Protein AF-B9WD78-F1 (afdb_monomer_lite)

pLDDT: mean 74.12, std 22.11, range [37.41, 98.0]

Structure (mmCIF, N/CA/C/O backbone):
data_AF-B9WD78-F1
#
_entry.id   AF-B9WD78-F1
#
loop_
_atom_site.group_PDB
_atom_site.id
_atom_site.type_symbol
_atom_site.label_atom_id
_atom_site.label_alt_id
_atom_site.label_comp_id
_atom_site.label_asym_id
_atom_site.label_entity_id
_atom_site.label_seq_id
_atom_site.pdbx_PDB_ins_code
_atom_site.Cartn_x
_atom_site.Cartn_y
_atom_site.Cartn_z
_atom_site.occupancy
_atom_site.B_iso_or_equiv
_atom_site.auth_seq_id
_atom_site.auth_comp_id
_atom_site.auth_asym_id
_atom_site.auth_atom_id
_atom_site.pdbx_PDB_model_num
ATOM 1 N N . MET A 1 1 ? -38.418 14.490 -48.359 1.00 50.50 1 MET A N 1
ATOM 2 C CA . MET A 1 1 ? -38.581 13.293 -47.499 1.00 50.50 1 MET A CA 1
ATOM 3 C C . MET A 1 1 ? -37.498 12.226 -47.755 1.00 50.50 1 MET A C 1
ATOM 5 O O . MET A 1 1 ? -37.775 11.047 -47.629 1.00 50.50 1 MET A O 1
ATOM 9 N N . PHE A 1 2 ? -36.258 12.625 -48.090 1.00 42.41 2 PHE A N 1
ATOM 10 C CA . PHE A 1 2 ? -35.155 11.697 -48.423 1.00 42.41 2 PHE A CA 1
ATOM 11 C C . PHE A 1 2 ? -33.876 11.917 -47.587 1.00 42.41 2 PHE A C 1
ATOM 13 O O . PHE A 1 2 ? -32.907 11.189 -47.751 1.00 42.41 2 PHE A O 1
ATOM 20 N N . CYS A 1 3 ? -33.865 12.885 -46.660 1.00 37.41 3 CYS A N 1
ATOM 21 C CA . CYS A 1 3 ? -32.658 13.241 -45.898 1.00 37.41 3 CYS A CA 1
ATOM 22 C C . CYS A 1 3 ? -32.542 12.507 -44.542 1.00 37.41 3 CYS A C 1
ATOM 24 O O . CYS A 1 3 ? -31.441 12.241 -44.072 1.00 37.41 3 CYS A O 1
ATOM 26 N N . CYS A 1 4 ? -33.660 12.105 -43.920 1.00 39.44 4 CYS A N 1
ATOM 27 C CA . CYS A 1 4 ? -33.639 11.488 -42.582 1.00 39.44 4 CYS A CA 1
ATOM 28 C C . CYS A 1 4 ? -33.168 10.022 -42.563 1.00 39.44 4 CYS A C 1
ATOM 30 O O . CYS A 1 4 ? -32.657 9.562 -41.546 1.00 39.44 4 CYS A O 1
ATOM 32 N N . LEU A 1 5 ? -33.298 9.291 -43.675 1.00 47.56 5 LEU A N 1
ATOM 33 C CA . LEU A 1 5 ? -32.926 7.870 -43.745 1.00 47.56 5 LEU A CA 1
ATOM 34 C C . LEU A 1 5 ? -31.406 7.637 -43.785 1.00 47.56 5 LEU A C 1
ATOM 36 O O . LEU A 1 5 ? -30.945 6.577 -43.370 1.00 47.56 5 LEU A O 1
ATOM 40 N N . PHE A 1 6 ? -30.616 8.630 -44.209 1.00 48.16 6 PHE A N 1
ATOM 41 C CA . PHE A 1 6 ? -29.157 8.490 -44.292 1.00 48.16 6 PHE A CA 1
ATOM 42 C C . PHE A 1 6 ? -28.470 8.604 -42.920 1.00 48.16 6 PHE A C 1
ATOM 44 O O . PHE A 1 6 ? -27.442 7.974 -42.677 1.00 48.16 6 PHE A O 1
ATOM 51 N N . PHE A 1 7 ? -29.065 9.354 -41.986 1.00 48.72 7 PHE A N 1
ATOM 52 C CA . PHE A 1 7 ? -28.496 9.571 -40.652 1.00 48.72 7 PHE A CA 1
ATOM 53 C C . PHE A 1 7 ? -28.672 8.350 -39.732 1.00 48.72 7 PHE A C 1
ATOM 55 O O . PHE A 1 7 ? -27.784 8.016 -38.949 1.00 48.72 7 PHE A O 1
ATOM 62 N N . PHE A 1 8 ? -29.790 7.631 -39.875 1.00 49.44 8 PHE A N 1
ATOM 63 C CA . PHE A 1 8 ? -30.085 6.436 -39.078 1.00 49.44 8 PHE A CA 1
ATOM 64 C C . PHE A 1 8 ? -29.178 5.248 -39.435 1.00 49.44 8 PHE A C 1
ATOM 66 O O . PHE A 1 8 ? -28.761 4.492 -38.556 1.00 49.44 8 PHE A O 1
ATOM 73 N N . PHE A 1 9 ? -28.811 5.115 -40.714 1.00 49.62 9 PHE A N 1
ATOM 74 C CA . PHE A 1 9 ? -27.937 4.035 -41.178 1.00 49.62 9 PHE A CA 1
ATOM 75 C C . PHE A 1 9 ? -26.490 4.209 -40.683 1.00 49.62 9 PHE A C 1
ATOM 77 O O . PHE A 1 9 ? -25.839 3.240 -40.294 1.00 49.62 9 PHE A O 1
ATOM 84 N N . PHE A 1 10 ? -26.009 5.454 -40.599 1.00 53.34 10 PHE A N 1
ATOM 85 C CA . PHE A 1 10 ? -24.659 5.757 -40.113 1.00 53.34 10 PHE A CA 1
ATOM 86 C C . PHE A 1 10 ? -24.506 5.533 -38.599 1.00 53.34 10 PHE A C 1
ATOM 88 O O . PHE A 1 10 ? -23.463 5.066 -38.140 1.00 53.34 10 PHE A O 1
ATOM 95 N N . LEU A 1 11 ? -25.559 5.802 -37.816 1.00 54.19 11 LEU A N 1
ATOM 96 C CA . LEU A 1 11 ? -25.551 5.583 -36.366 1.00 54.19 11 LEU A CA 1
ATOM 97 C C . LEU A 1 11 ? -25.599 4.085 -36.007 1.00 54.19 11 LEU A C 1
ATOM 99 O O . LEU A 1 11 ? -24.942 3.654 -35.060 1.00 54.19 11 LEU A O 1
ATOM 103 N N . SER A 1 12 ? -26.310 3.280 -36.805 1.00 52.94 12 SER A N 1
ATOM 104 C CA . SER A 1 12 ? -26.395 1.824 -36.627 1.00 52.94 12 SER A CA 1
ATOM 105 C C . SER A 1 12 ? -25.076 1.112 -36.965 1.00 52.94 12 SER A C 1
ATOM 107 O O . SER A 1 12 ? -24.627 0.246 -36.209 1.00 52.94 12 SER A O 1
ATOM 109 N N . LEU A 1 13 ? -24.385 1.536 -38.032 1.00 53.38 13 LEU A N 1
ATOM 110 C CA . LEU A 1 13 ? -23.095 0.953 -38.416 1.00 53.38 13 LEU A CA 1
ATOM 111 C C . LEU A 1 13 ? -22.007 1.215 -37.358 1.00 53.38 13 LEU A C 1
ATOM 113 O O . LEU A 1 13 ? -21.185 0.340 -37.078 1.00 53.38 13 LEU A O 1
ATOM 117 N N . CYS A 1 14 ? -22.054 2.388 -36.718 1.00 51.31 14 CYS A N 1
ATOM 118 C CA . CYS A 1 14 ? -21.113 2.790 -35.673 1.00 51.31 14 CYS A CA 1
ATOM 119 C C . CYS A 1 14 ? -21.272 1.962 -34.380 1.00 51.31 14 CYS A C 1
ATOM 121 O O . CYS A 1 14 ? -20.274 1.638 -33.737 1.00 51.31 14 CYS A O 1
ATOM 123 N N . LEU A 1 15 ? -22.502 1.548 -34.034 1.00 53.19 15 LEU A N 1
ATOM 124 C CA . LEU A 1 15 ? -22.743 0.630 -32.911 1.00 53.19 15 LEU A CA 1
ATOM 125 C C . LEU A 1 15 ? -22.184 -0.777 -33.180 1.00 53.19 15 LEU A C 1
ATOM 127 O O . LEU A 1 15 ? -21.639 -1.395 -32.269 1.00 53.19 15 LEU A O 1
ATOM 131 N N . SER A 1 16 ? -22.268 -1.273 -34.421 1.00 51.81 16 SER A N 1
ATOM 132 C CA . SER A 1 16 ? -21.824 -2.638 -34.757 1.00 51.81 16 SER A CA 1
ATOM 133 C C . SER A 1 16 ? -20.298 -2.817 -34.745 1.00 51.81 16 SER A C 1
ATOM 135 O O . SER A 1 16 ? -19.794 -3.881 -34.390 1.00 51.81 16 SER A O 1
ATOM 137 N N . LEU A 1 17 ? -19.542 -1.764 -35.077 1.00 52.97 17 LEU A N 1
ATOM 138 C CA . LEU A 1 17 ? -18.074 -1.783 -35.070 1.00 52.97 17 LEU A CA 1
ATOM 139 C C . LEU A 1 17 ? -17.478 -1.719 -33.655 1.00 52.97 17 LEU A C 1
ATOM 141 O O . LEU A 1 17 ? -16.304 -2.040 -33.470 1.00 52.97 17 LEU A O 1
ATOM 145 N N . PHE A 1 18 ? -18.269 -1.332 -32.651 1.00 48.03 18 PHE A N 1
ATOM 146 C CA . PHE A 1 18 ? -17.795 -1.160 -31.278 1.00 48.03 18 PHE A CA 1
ATOM 147 C C . PHE A 1 18 ? -17.790 -2.463 -30.457 1.00 48.03 18 PHE A C 1
ATOM 149 O O . PHE A 1 18 ? -17.116 -2.534 -29.431 1.00 48.03 18 PHE A O 1
ATOM 156 N N . ASP A 1 19 ? -18.477 -3.516 -30.912 1.00 47.41 19 ASP A N 1
ATOM 157 C CA . ASP A 1 19 ? -18.674 -4.748 -30.128 1.00 47.41 19 ASP A CA 1
ATOM 158 C C . ASP A 1 19 ? -17.475 -5.722 -30.171 1.00 47.41 19 ASP A C 1
ATOM 160 O O . ASP A 1 19 ? -17.445 -6.740 -29.484 1.00 47.41 19 ASP A O 1
ATOM 164 N N . LYS A 1 20 ? -16.434 -5.417 -30.961 1.00 48.22 20 LYS A N 1
ATOM 165 C CA . LYS A 1 20 ? -15.292 -6.329 -31.184 1.00 48.22 20 LYS A CA 1
ATOM 166 C C . LYS A 1 20 ? -14.003 -5.974 -30.434 1.00 48.22 20 LYS A C 1
ATOM 168 O O . LYS A 1 20 ? -12.981 -6.618 -30.653 1.00 48.22 20 LYS A O 1
ATOM 173 N N . SER A 1 21 ? -14.029 -4.987 -29.534 1.00 44.44 21 SER A N 1
ATOM 174 C CA . SER A 1 21 ? -12.866 -4.601 -28.718 1.00 44.44 21 SER A CA 1
ATOM 175 C C . SER A 1 21 ? -13.208 -4.617 -27.227 1.00 44.44 21 SER A C 1
ATOM 177 O O . SER A 1 21 ? -13.748 -3.663 -26.671 1.00 44.44 21 SER A O 1
ATOM 179 N N . SER A 1 22 ? -12.875 -5.720 -26.557 1.00 50.38 22 SER A N 1
ATOM 180 C CA . SER A 1 22 ? -13.221 -6.020 -25.159 1.00 50.38 22 SER A CA 1
ATOM 181 C C . SER A 1 22 ? -12.449 -5.222 -24.095 1.00 50.38 22 SER A C 1
ATOM 183 O O . SER A 1 22 ? -12.479 -5.579 -22.922 1.00 50.38 22 SER A O 1
ATOM 185 N N . ASN A 1 23 ? -11.766 -4.132 -24.452 1.00 52.75 23 ASN A N 1
ATOM 186 C CA . ASN A 1 23 ? -11.023 -3.309 -23.495 1.00 52.75 23 ASN A CA 1
ATOM 187 C C . ASN A 1 23 ? -11.099 -1.828 -23.871 1.00 52.75 23 ASN A C 1
ATOM 189 O O . ASN A 1 23 ? -10.132 -1.268 -24.385 1.00 52.75 23 ASN A O 1
ATOM 193 N N . PHE A 1 24 ? -12.235 -1.168 -23.622 1.00 43.25 24 PHE A N 1
ATOM 194 C CA . PHE A 1 24 ? -12.287 0.283 -23.793 1.00 43.25 24 PHE A CA 1
ATOM 195 C C . PHE A 1 24 ? -13.219 1.012 -22.809 1.00 43.25 24 PHE A C 1
ATOM 197 O O . PHE A 1 24 ? -14.441 0.969 -22.912 1.00 43.25 24 PHE A O 1
ATOM 204 N N . HIS A 1 25 ? -12.571 1.684 -21.850 1.00 50.09 25 HIS A N 1
ATOM 205 C CA . HIS A 1 25 ? -12.979 2.825 -21.019 1.00 50.09 25 HIS A CA 1
ATOM 206 C C . HIS A 1 25 ? -14.481 3.102 -20.797 1.00 50.09 25 HIS A C 1
ATOM 208 O O . HIS A 1 25 ? -15.171 3.666 -21.648 1.00 50.09 25 HIS A O 1
ATOM 214 N N . HIS A 1 26 ? -14.919 2.883 -19.550 1.00 51.06 26 HIS A N 1
ATOM 215 C CA . HIS A 1 26 ? -16.235 3.254 -19.005 1.00 51.06 26 HIS A CA 1
ATOM 216 C C . HIS A 1 26 ? -16.580 4.753 -19.175 1.00 51.06 26 HIS A C 1
ATOM 218 O O . HIS A 1 26 ? -17.746 5.119 -19.269 1.00 51.06 26 HIS A O 1
ATOM 224 N N . GLU A 1 27 ? -15.578 5.630 -19.283 1.00 50.47 27 GLU A N 1
ATOM 225 C CA . GLU A 1 27 ? -15.757 7.089 -19.343 1.00 50.47 27 GLU A CA 1
ATOM 226 C C . GLU A 1 27 ? -16.204 7.616 -20.724 1.00 50.47 27 GLU A C 1
ATOM 228 O O . GLU A 1 27 ? -16.812 8.681 -20.819 1.00 50.47 27 GLU A O 1
ATOM 233 N N . ARG A 1 28 ? -15.968 6.868 -21.818 1.00 49.84 28 ARG A N 1
ATOM 234 C CA . ARG A 1 28 ? -16.491 7.249 -23.148 1.00 49.84 28 ARG A CA 1
ATOM 235 C C . ARG A 1 28 ? -17.939 6.820 -23.367 1.00 49.84 28 ARG A C 1
ATOM 237 O O . ARG A 1 28 ? -18.617 7.467 -24.160 1.00 49.84 28 ARG A O 1
ATOM 244 N N . ARG A 1 29 ? -18.427 5.794 -22.656 1.00 51.84 29 ARG A N 1
ATOM 245 C CA . ARG A 1 29 ? -19.828 5.344 -22.755 1.00 51.84 29 ARG A CA 1
ATOM 246 C C . ARG A 1 29 ? -20.798 6.456 -22.345 1.00 51.84 29 ARG A C 1
ATOM 248 O O . ARG A 1 29 ? -21.731 6.737 -23.086 1.00 51.84 29 ARG A O 1
ATOM 255 N N . GLU A 1 30 ? -20.499 7.173 -21.264 1.00 51.25 30 GLU A N 1
ATOM 256 C CA . GLU A 1 30 ? -21.315 8.296 -20.771 1.00 51.25 30 GLU A CA 1
ATOM 257 C C . GLU A 1 30 ? -21.494 9.421 -21.806 1.00 51.25 30 GLU A C 1
ATOM 259 O O . GLU A 1 30 ? -22.582 9.976 -21.945 1.00 51.25 30 GLU A O 1
ATOM 264 N N . ARG A 1 31 ? -20.469 9.746 -22.607 1.00 52.81 31 ARG A N 1
ATOM 265 C CA . ARG A 1 31 ? -20.600 10.801 -23.631 1.00 52.81 31 ARG A CA 1
ATOM 266 C C . ARG A 1 31 ? -21.472 10.379 -24.816 1.00 52.81 31 ARG A C 1
ATOM 268 O O . ARG A 1 31 ? -22.143 11.226 -25.396 1.00 52.81 31 ARG A O 1
ATOM 275 N N . PHE A 1 32 ? -21.488 9.090 -25.158 1.00 52.53 32 PHE A N 1
ATOM 276 C CA . PHE A 1 32 ? -22.311 8.563 -26.252 1.00 52.53 32 PHE A CA 1
ATOM 277 C C . PHE A 1 32 ? -23.793 8.442 -25.868 1.00 52.53 32 PHE A C 1
ATOM 279 O O . PHE A 1 32 ? -24.659 8.790 -26.674 1.00 52.53 32 PHE A O 1
ATOM 286 N N . TYR A 1 33 ? -24.105 8.040 -24.631 1.00 52.94 33 TYR A N 1
ATOM 287 C CA . TYR A 1 33 ? -25.491 8.031 -24.142 1.00 52.94 33 TYR A CA 1
ATOM 288 C C . TYR A 1 33 ? -26.060 9.452 -24.001 1.00 52.94 33 TYR A C 1
ATOM 290 O O . TYR A 1 33 ? -27.182 9.717 -24.422 1.00 52.94 33 TYR A O 1
ATOM 298 N N . ASN A 1 34 ? -25.263 10.415 -23.527 1.00 53.59 34 ASN A N 1
ATOM 299 C CA . ASN A 1 34 ? -25.721 11.803 -23.414 1.00 53.59 34 ASN A CA 1
ATOM 300 C C . ASN A 1 34 ? -25.937 12.496 -24.777 1.00 53.59 34 ASN A C 1
ATOM 302 O O . ASN A 1 34 ? -26.825 13.339 -24.894 1.00 53.59 34 ASN A O 1
ATOM 306 N N . LEU A 1 35 ? -25.181 12.143 -25.827 1.00 53.56 35 LEU A N 1
ATOM 307 C CA . LEU A 1 35 ? -25.404 12.694 -27.175 1.00 53.56 35 LEU A CA 1
ATOM 308 C C . LEU A 1 35 ? -26.663 12.131 -27.853 1.00 53.56 35 LEU A C 1
ATOM 310 O O . LEU A 1 35 ? -27.344 12.855 -28.580 1.00 53.56 35 LEU A O 1
ATOM 314 N N . THR A 1 36 ? -26.973 10.853 -27.618 1.00 53.28 36 THR A N 1
ATOM 315 C CA . THR A 1 36 ? -28.141 10.175 -28.207 1.00 53.28 36 THR A CA 1
ATOM 316 C C . THR A 1 36 ? -29.450 10.594 -27.535 1.00 53.28 36 THR A C 1
ATOM 318 O O . THR A 1 36 ? -30.450 10.790 -28.219 1.00 53.28 36 THR A O 1
ATOM 321 N N . ILE A 1 37 ? -29.444 10.843 -26.222 1.00 56.56 37 ILE A N 1
ATOM 322 C CA . ILE A 1 37 ? -30.633 11.319 -25.496 1.00 56.56 37 ILE A CA 1
ATOM 323 C C . ILE A 1 37 ? -30.975 12.772 -25.867 1.00 56.56 37 ILE A C 1
ATOM 325 O O . ILE A 1 37 ? -32.136 13.083 -26.131 1.00 56.56 37 ILE A O 1
ATOM 329 N N . ASN A 1 38 ? -29.978 13.659 -25.972 1.00 55.34 38 ASN A N 1
ATOM 330 C CA . ASN A 1 38 ? -30.218 15.068 -26.313 1.00 55.34 38 ASN A CA 1
ATOM 331 C C . ASN A 1 38 ? -30.710 15.277 -27.756 1.00 55.34 38 ASN A C 1
ATOM 333 O O . ASN A 1 38 ? -31.445 16.223 -28.020 1.00 55.34 38 ASN A O 1
ATOM 337 N N . THR A 1 39 ? -30.351 14.396 -28.694 1.00 54.16 39 THR A N 1
ATOM 338 C CA . THR A 1 39 ? -30.823 14.489 -30.088 1.00 54.16 39 THR A CA 1
ATOM 339 C C . THR A 1 39 ? -32.261 13.996 -30.264 1.00 54.16 39 THR A C 1
ATOM 341 O O . THR A 1 39 ? -32.991 14.552 -31.081 1.00 54.16 39 THR A O 1
ATOM 344 N N . ILE A 1 40 ? -32.703 13.017 -29.470 1.00 54.31 40 ILE A N 1
ATOM 345 C CA . ILE A 1 40 ? -34.087 12.513 -29.498 1.00 54.31 40 ILE A CA 1
ATOM 346 C C . ILE A 1 40 ? -35.062 13.519 -28.857 1.00 54.31 40 ILE A C 1
ATOM 348 O O . ILE A 1 40 ? -36.177 13.682 -29.345 1.00 54.31 40 ILE A O 1
ATOM 352 N N . LEU A 1 41 ? -34.633 14.248 -27.821 1.00 53.00 41 LEU A N 1
ATOM 353 C CA . LEU A 1 41 ? -35.480 15.193 -27.075 1.00 53.00 41 LEU A CA 1
ATOM 354 C C . LEU A 1 41 ? -35.771 16.500 -27.849 1.00 53.00 41 LEU A C 1
ATOM 356 O O . LEU A 1 41 ? -36.811 17.121 -27.651 1.00 53.00 41 LEU A O 1
ATOM 360 N N . ILE A 1 42 ? -34.900 16.900 -28.783 1.00 52.50 42 ILE A N 1
ATOM 361 C CA . ILE A 1 42 ? -35.071 18.130 -29.585 1.00 52.50 42 ILE A CA 1
ATOM 362 C C . ILE A 1 42 ? -36.060 17.932 -30.753 1.00 52.50 42 ILE A C 1
ATOM 364 O O . ILE A 1 42 ? -36.669 18.892 -31.217 1.00 52.50 42 ILE A O 1
ATOM 368 N N . LEU A 1 43 ? -36.293 16.693 -31.202 1.00 49.88 43 LEU A N 1
ATOM 369 C CA . LEU A 1 43 ? -37.198 16.393 -32.323 1.00 49.88 43 LEU A CA 1
ATOM 370 C C . LEU A 1 43 ? -38.686 16.308 -31.935 1.00 49.88 43 LEU A C 1
ATOM 372 O O . LEU A 1 43 ? -39.533 16.312 -32.824 1.00 49.88 43 LEU A O 1
ATOM 376 N N . SER A 1 44 ? -39.027 16.252 -30.643 1.00 47.31 44 SER A N 1
ATOM 377 C CA . SER A 1 44 ? -40.412 16.056 -30.180 1.00 47.31 44 SER A CA 1
ATOM 378 C C . SER A 1 44 ? -41.132 17.328 -29.711 1.00 47.31 44 SER A C 1
ATOM 380 O O . SER A 1 44 ? -42.290 17.244 -29.316 1.00 47.31 44 SER A O 1
ATOM 382 N N . LEU A 1 45 ? -40.485 18.502 -29.720 1.00 50.31 45 LEU A N 1
ATOM 383 C CA . LEU A 1 45 ? -41.006 19.708 -29.048 1.00 50.31 45 LEU A CA 1
ATOM 384 C C . LEU A 1 45 ? -41.691 20.751 -29.950 1.00 50.31 45 LEU A C 1
ATOM 386 O O . LEU A 1 45 ? -42.089 21.797 -29.446 1.00 50.31 45 LEU A O 1
ATOM 390 N N . GLN A 1 46 ? -41.883 20.501 -31.250 1.00 43.75 46 GLN A N 1
ATOM 391 C CA . GLN A 1 46 ? -42.392 21.539 -32.168 1.00 43.75 46 GLN A CA 1
ATOM 392 C C . GLN A 1 46 ? -43.790 21.329 -32.751 1.00 43.75 46 GLN A C 1
ATOM 394 O O . GLN A 1 46 ? -44.223 22.124 -33.583 1.00 43.75 46 GLN A O 1
ATOM 399 N N . THR A 1 47 ? -44.551 20.345 -32.278 1.00 43.81 47 THR A N 1
ATOM 400 C CA . THR A 1 47 ? -45.947 20.180 -32.704 1.00 43.81 47 THR A CA 1
ATOM 401 C C . THR A 1 47 ? -46.864 19.933 -31.517 1.00 43.81 47 THR A C 1
ATOM 403 O O . THR A 1 47 ? -47.242 18.796 -31.291 1.00 43.81 47 THR A O 1
ATOM 406 N N . THR A 1 48 ? -47.216 20.985 -30.775 1.00 43.22 48 THR A N 1
ATOM 407 C CA . THR A 1 48 ? -48.561 21.186 -30.194 1.00 43.22 48 THR A CA 1
ATOM 408 C C . THR A 1 48 ? -48.612 22.565 -29.541 1.00 43.22 48 THR A C 1
ATOM 410 O O . THR A 1 48 ? -48.223 22.744 -28.387 1.00 43.22 48 THR A O 1
ATOM 413 N N . THR A 1 49 ? -49.089 23.561 -30.280 1.00 43.31 49 THR A N 1
ATOM 414 C CA . THR A 1 49 ? -49.618 24.782 -29.680 1.00 43.31 49 THR A CA 1
ATOM 415 C C . THR A 1 49 ? -51.077 24.555 -29.275 1.00 43.31 49 THR A C 1
ATOM 417 O O . THR A 1 49 ? -51.871 24.025 -30.045 1.00 43.31 49 THR A O 1
ATOM 420 N N . HIS A 1 50 ? -51.406 25.081 -28.093 1.00 42.25 50 HIS A N 1
ATOM 421 C CA . HIS A 1 50 ? -52.711 25.612 -27.685 1.00 42.25 50 HIS A CA 1
ATOM 422 C C . HIS A 1 50 ? -53.654 24.749 -26.804 1.00 42.25 50 HIS A C 1
ATOM 424 O O . HIS A 1 50 ? -54.202 23.726 -27.198 1.00 42.25 50 HIS A O 1
ATOM 430 N N . THR A 1 51 ? -53.945 25.352 -25.641 1.00 41.03 51 THR A N 1
ATOM 431 C CA . THR A 1 51 ? -55.071 25.194 -24.694 1.00 41.03 51 THR A CA 1
ATOM 432 C C . THR A 1 51 ? -55.020 24.180 -23.542 1.00 41.03 51 THR A C 1
ATOM 434 O O . THR A 1 51 ? -54.921 22.977 -23.727 1.00 41.03 51 THR A O 1
ATOM 437 N N . ASN A 1 52 ? -55.281 24.745 -22.354 1.00 41.91 52 ASN A N 1
ATOM 438 C CA . ASN A 1 52 ? -56.036 24.190 -21.224 1.00 41.91 52 ASN A CA 1
ATOM 439 C C . ASN A 1 52 ? -55.355 23.228 -20.229 1.00 41.91 52 ASN A C 1
ATOM 441 O O . ASN A 1 52 ? -55.329 22.014 -20.375 1.00 41.91 52 ASN A O 1
ATOM 445 N N . THR A 1 53 ? -54.874 23.850 -19.145 1.00 49.47 53 THR A N 1
ATOM 446 C CA . THR A 1 53 ? -55.300 23.655 -17.740 1.00 49.47 53 THR A CA 1
ATOM 447 C C . THR A 1 53 ? -55.622 22.240 -17.216 1.00 49.47 53 THR A C 1
ATOM 449 O O . THR A 1 53 ? -56.548 21.582 -17.673 1.00 49.47 53 THR A O 1
ATOM 452 N N . HIS A 1 54 ? -54.965 21.913 -16.090 1.00 42.56 54 HIS A N 1
ATOM 453 C CA . HIS A 1 54 ? -55.367 20.995 -15.000 1.00 42.56 54 HIS A CA 1
ATOM 454 C C . HIS A 1 54 ? -54.927 19.519 -14.955 1.00 42.56 54 HIS A C 1
ATOM 456 O O . HIS A 1 54 ? -55.288 18.850 -13.990 1.00 42.56 54 HIS A O 1
ATOM 462 N N . ILE A 1 55 ? -54.073 19.004 -15.848 1.00 45.34 55 ILE A N 1
ATOM 463 C CA . ILE A 1 55 ? -53.691 17.566 -15.789 1.00 45.34 55 ILE A CA 1
ATOM 464 C C . ILE A 1 55 ? -52.198 1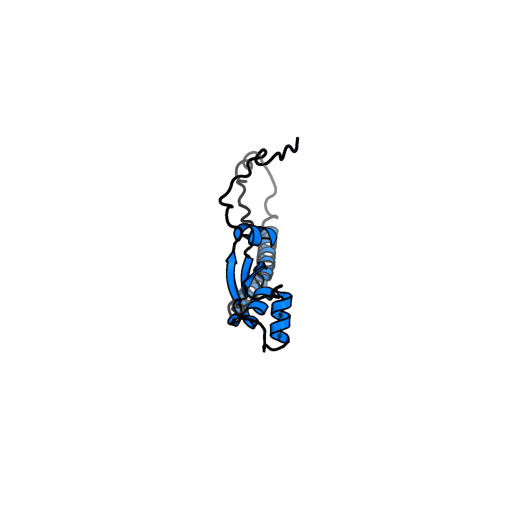7.298 -15.487 1.00 45.34 55 ILE A C 1
ATOM 466 O O . ILE A 1 55 ? -51.812 16.178 -15.170 1.00 45.34 55 ILE A O 1
ATOM 470 N N . P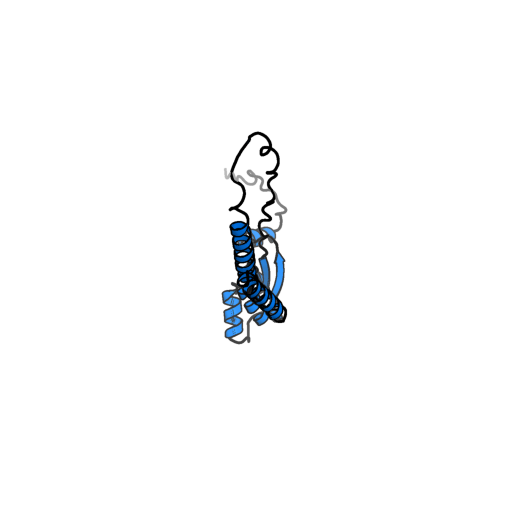HE A 1 56 ? -51.340 18.317 -15.422 1.00 42.28 56 PHE A N 1
ATOM 471 C CA . PHE A 1 56 ? -49.886 18.125 -15.261 1.00 42.28 56 PHE A CA 1
ATOM 472 C C . PHE A 1 56 ? -49.343 18.196 -13.816 1.00 42.28 56 PHE A C 1
ATOM 474 O O . PHE A 1 56 ? -48.192 18.570 -13.616 1.00 42.28 56 PHE A O 1
ATOM 481 N N . ILE A 1 57 ? -50.132 17.839 -12.792 1.00 45.19 57 ILE A N 1
ATOM 482 C CA . ILE A 1 57 ? -49.681 17.894 -11.377 1.00 45.19 57 ILE A CA 1
ATOM 483 C C . ILE A 1 57 ? -49.241 16.526 -10.798 1.00 45.19 57 ILE A C 1
ATOM 485 O O . ILE A 1 57 ? -48.602 16.505 -9.753 1.00 45.19 57 ILE A O 1
ATOM 489 N N . TYR A 1 58 ? -49.438 15.380 -11.471 1.00 50.31 58 TYR A N 1
ATOM 490 C CA . TYR A 1 58 ? -49.153 14.059 -10.857 1.00 50.31 58 TYR A CA 1
ATOM 491 C C . TYR A 1 58 ? -48.147 13.129 -11.560 1.00 50.31 58 TYR A C 1
ATOM 493 O O . TYR A 1 58 ? -48.089 11.949 -11.227 1.00 50.31 58 TYR A O 1
ATOM 501 N N . ILE A 1 59 ? -47.291 13.612 -12.468 1.00 54.69 59 ILE A N 1
ATOM 502 C CA . ILE A 1 59 ? -46.267 12.747 -13.101 1.00 54.69 59 ILE A CA 1
ATOM 503 C C . ILE A 1 59 ? -44.867 13.370 -13.031 1.00 54.69 59 ILE A C 1
ATOM 505 O O . ILE A 1 59 ? -44.194 13.543 -14.038 1.00 54.69 59 ILE A O 1
ATOM 509 N N . TYR A 1 60 ? -44.409 13.691 -11.823 1.00 54.28 60 TYR A N 1
ATOM 510 C CA . TYR A 1 60 ? -42.975 13.818 -11.530 1.00 54.28 60 TYR A CA 1
ATOM 511 C C . TYR A 1 60 ? -42.672 13.151 -10.185 1.00 54.28 60 TYR A C 1
ATOM 513 O O . TYR A 1 60 ? -42.335 13.774 -9.183 1.00 54.28 60 TYR A O 1
ATOM 521 N N . ILE A 1 61 ? -42.835 11.830 -10.170 1.00 57.81 61 ILE A N 1
ATOM 522 C CA . ILE A 1 61 ? -42.175 10.959 -9.197 1.00 57.81 61 ILE A CA 1
ATOM 523 C C . ILE A 1 61 ? -40.680 10.978 -9.570 1.00 57.81 61 ILE A C 1
ATOM 525 O O . ILE A 1 61 ? -40.363 10.753 -10.740 1.00 57.81 61 ILE A O 1
ATOM 529 N N . PRO A 1 62 ? -39.751 11.289 -8.647 1.00 51.66 62 PRO A N 1
ATOM 530 C CA . PRO A 1 62 ? -38.345 11.519 -8.971 1.00 51.66 62 PRO A CA 1
ATOM 531 C C . PRO A 1 62 ? -37.651 10.210 -9.372 1.00 51.66 62 PRO A C 1
ATOM 533 O O . PRO A 1 62 ? -37.087 9.493 -8.548 1.00 51.66 62 PRO A O 1
ATOM 536 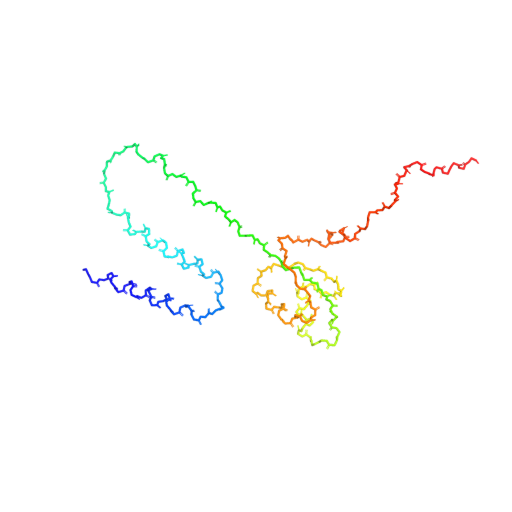N N . LEU A 1 63 ? -37.669 9.898 -10.666 1.00 59.75 63 LEU A N 1
ATOM 537 C CA . LEU A 1 63 ? -36.932 8.792 -11.276 1.00 59.75 63 LEU A CA 1
ATOM 538 C C . LEU A 1 63 ? -35.472 9.174 -11.524 1.00 59.75 63 LEU A C 1
ATOM 540 O O . LEU A 1 63 ? -34.999 9.139 -12.648 1.00 59.75 63 LEU A O 1
ATOM 544 N N . THR A 1 64 ? -34.747 9.499 -10.461 1.00 55.31 64 THR A N 1
ATOM 545 C CA . THR A 1 64 ? -33.303 9.256 -10.390 1.00 55.31 64 THR A CA 1
ATOM 546 C C . THR A 1 64 ? -32.959 9.063 -8.921 1.00 55.31 64 THR A C 1
ATOM 548 O O . THR A 1 64 ? -32.504 9.981 -8.240 1.00 55.31 64 THR A O 1
ATOM 551 N N . MET A 1 65 ? -33.187 7.852 -8.413 1.00 50.53 65 MET A N 1
ATOM 552 C CA . MET A 1 65 ? -32.332 7.330 -7.351 1.00 50.53 65 MET A CA 1
ATOM 553 C C . MET A 1 65 ? -30.894 7.569 -7.815 1.00 50.53 65 MET A C 1
ATOM 555 O O . MET A 1 65 ? -30.443 6.947 -8.776 1.00 50.53 65 MET A O 1
ATOM 559 N N . SER A 1 66 ? -30.205 8.534 -7.212 1.00 49.44 66 SER A N 1
ATOM 560 C CA . SER A 1 66 ? -28.789 8.752 -7.450 1.00 49.44 66 SER A CA 1
ATOM 561 C C . SER A 1 66 ? -28.064 7.536 -6.891 1.00 49.44 66 SER A C 1
ATOM 563 O O . SER A 1 66 ? -27.703 7.473 -5.718 1.00 49.44 66 SER A O 1
ATOM 565 N N . THR A 1 67 ? -27.873 6.513 -7.721 1.00 63.47 67 THR A N 1
ATOM 566 C CA . THR A 1 67 ? -26.918 5.456 -7.419 1.00 63.47 67 THR A CA 1
ATOM 567 C C . THR A 1 67 ? -25.547 6.107 -7.498 1.00 63.47 67 THR A C 1
ATOM 569 O O . THR A 1 67 ? -24.913 6.118 -8.553 1.00 63.47 67 THR A O 1
ATOM 572 N N . VAL A 1 68 ? -25.123 6.747 -6.403 1.00 68.69 68 VAL A N 1
ATOM 573 C CA . VAL A 1 68 ? -23.762 7.255 -6.263 1.00 68.69 68 VAL A CA 1
ATOM 574 C C . VAL A 1 68 ? -22.860 6.068 -6.582 1.00 68.69 68 VAL A C 1
ATOM 576 O O . VAL A 1 68 ? -22.975 5.040 -5.906 1.00 68.69 68 VAL A O 1
ATOM 579 N N . PRO A 1 69 ? -22.029 6.142 -7.636 1.00 69.69 69 PRO A N 1
ATOM 580 C CA . PRO A 1 69 ? -21.200 5.015 -8.014 1.00 69.69 69 PRO A CA 1
ATOM 581 C C . PRO A 1 69 ? -20.308 4.687 -6.823 1.00 69.69 69 PRO A C 1
ATOM 583 O O . PRO A 1 69 ? -19.490 5.507 -6.396 1.00 69.69 69 PRO A O 1
ATOM 586 N N . LYS A 1 70 ? -20.525 3.501 -6.245 1.00 79.25 70 LYS A N 1
ATOM 587 C CA . LYS A 1 70 ? -19.812 3.044 -5.057 1.00 79.25 70 LYS A CA 1
ATOM 588 C C . LYS A 1 70 ? -18.327 2.994 -5.393 1.00 79.25 70 LYS A C 1
ATOM 590 O O . LYS A 1 70 ? -17.905 2.217 -6.247 1.00 79.25 70 LYS A O 1
ATOM 595 N N . GLN A 1 71 ? -17.543 3.874 -4.777 1.00 87.56 71 GLN A N 1
ATOM 596 C CA . GLN A 1 71 ? -16.114 3.945 -5.046 1.00 87.56 71 GLN A CA 1
ATOM 597 C C . GLN A 1 71 ? -15.425 2.755 -4.386 1.00 87.56 71 GLN A C 1
ATOM 599 O O . GLN A 1 71 ? -15.464 2.606 -3.171 1.00 87.56 71 GLN A O 1
ATOM 604 N N . LEU A 1 72 ? -14.810 1.901 -5.201 1.00 94.81 72 LEU A N 1
ATOM 605 C CA . LEU A 1 72 ? -14.079 0.730 -4.733 1.00 94.81 72 LEU A CA 1
ATOM 606 C C . LEU A 1 72 ? -12.583 1.046 -4.617 1.00 94.81 72 LEU A C 1
ATOM 608 O O . LEU A 1 72 ? -12.026 1.855 -5.371 1.00 94.81 72 LEU A O 1
ATOM 612 N N . TYR A 1 73 ? -11.922 0.354 -3.695 1.00 96.94 73 TYR A N 1
ATOM 613 C CA . TYR A 1 73 ? -10.495 0.462 -3.427 1.00 96.94 73 TYR A CA 1
ATOM 614 C C . TYR A 1 73 ? -9.822 -0.909 -3.476 1.00 96.94 73 TYR A C 1
ATOM 616 O O . TYR A 1 73 ? -10.348 -1.915 -3.003 1.00 96.94 73 TYR A O 1
ATOM 624 N N . TYR A 1 74 ? -8.599 -0.934 -3.992 1.00 97.62 74 TYR A N 1
ATOM 625 C CA . TYR A 1 74 ? -7.682 -2.049 -3.837 1.00 97.62 74 TYR A CA 1
ATOM 626 C C . TYR A 1 74 ? -6.974 -1.934 -2.490 1.00 97.62 74 TYR A C 1
ATOM 628 O O . TYR A 1 74 ? -6.206 -0.997 -2.260 1.00 97.62 74 TYR A O 1
ATOM 636 N N . ARG A 1 75 ? -7.190 -2.914 -1.616 1.00 97.25 75 ARG A N 1
ATOM 637 C CA . ARG A 1 75 ? -6.354 -3.174 -0.448 1.00 97.25 75 ARG A CA 1
ATOM 638 C C . ARG A 1 75 ? -5.155 -3.993 -0.904 1.00 97.25 75 ARG A C 1
ATOM 640 O O . ARG A 1 75 ? -5.252 -5.195 -1.139 1.00 97.25 75 ARG A O 1
ATOM 647 N N . ILE A 1 76 ? -4.015 -3.329 -1.040 1.00 97.50 76 ILE A N 1
ATOM 648 C CA . ILE A 1 76 ? -2.790 -3.937 -1.551 1.00 97.50 76 ILE A CA 1
ATOM 649 C C . ILE A 1 76 ? -1.874 -4.239 -0.374 1.00 97.50 76 ILE A C 1
ATOM 651 O O . ILE A 1 76 ? -1.553 -3.348 0.411 1.00 97.50 76 ILE A O 1
ATOM 655 N N . THR A 1 77 ? -1.427 -5.487 -0.264 1.00 97.69 77 THR A N 1
ATOM 656 C CA . THR A 1 77 ? -0.465 -5.926 0.751 1.00 97.69 77 THR A CA 1
ATOM 657 C C . THR A 1 77 ? 0.775 -6.494 0.079 1.00 97.69 77 THR A C 1
ATOM 659 O O . THR A 1 77 ? 0.685 -7.438 -0.702 1.00 97.69 77 THR A O 1
ATOM 662 N N . GLN A 1 78 ? 1.952 -5.962 0.401 1.00 97.50 78 GLN A N 1
ATOM 663 C CA . GLN A 1 78 ? 3.208 -6.507 -0.115 1.00 97.50 78 GLN A CA 1
ATOM 664 C C . GLN A 1 78 ? 3.606 -7.778 0.652 1.00 97.50 78 GLN A C 1
ATOM 666 O O . GLN A 1 78 ? 4.003 -7.695 1.813 1.00 97.50 78 GLN A O 1
ATOM 671 N N . ILE A 1 79 ? 3.558 -8.948 0.011 1.00 97.56 79 ILE A N 1
ATOM 672 C CA . ILE A 1 79 ? 3.921 -10.229 0.645 1.00 97.56 79 ILE A CA 1
ATOM 673 C C . ILE A 1 79 ? 5.405 -10.541 0.439 1.00 97.56 79 ILE A C 1
ATOM 675 O O . ILE A 1 79 ? 6.094 -10.973 1.365 1.00 97.56 79 ILE A O 1
ATOM 679 N N . ARG A 1 80 ? 5.931 -10.292 -0.765 1.00 96.12 80 ARG A N 1
ATOM 680 C CA . ARG A 1 80 ? 7.336 -10.556 -1.107 1.00 96.12 80 ARG A CA 1
ATOM 681 C C . ARG A 1 80 ? 8.140 -9.256 -1.171 1.00 96.12 80 ARG A C 1
ATOM 683 O O . ARG A 1 80 ? 7.616 -8.185 -1.469 1.00 96.12 80 ARG A O 1
ATOM 690 N N . SER A 1 81 ? 9.435 -9.326 -0.860 1.00 95.69 81 SER A N 1
ATOM 691 C CA . SER A 1 81 ? 10.326 -8.156 -0.948 1.00 95.69 81 SER A CA 1
ATOM 692 C C . SER A 1 81 ? 10.712 -7.838 -2.390 1.00 95.69 81 SER A C 1
ATOM 694 O O . SER A 1 81 ? 10.840 -8.738 -3.206 1.00 95.69 81 SER A O 1
ATOM 696 N N . SER A 1 82 ? 11.012 -6.569 -2.661 1.00 95.25 82 SER A N 1
ATOM 697 C CA . SER A 1 82 ? 11.533 -6.077 -3.946 1.00 95.25 82 SER A CA 1
ATOM 698 C C . SER A 1 82 ? 13.059 -6.217 -4.106 1.00 95.25 82 SER A C 1
ATOM 700 O O . SER A 1 82 ? 13.658 -5.624 -5.007 1.00 95.25 82 SER A O 1
ATOM 702 N N . ILE A 1 83 ? 13.711 -6.974 -3.219 1.00 95.31 83 ILE A N 1
ATOM 703 C CA . ILE A 1 83 ? 15.155 -7.236 -3.274 1.00 95.31 83 ILE A CA 1
ATOM 704 C C . ILE A 1 83 ? 15.440 -8.099 -4.507 1.00 95.31 83 ILE A C 1
ATOM 706 O O . ILE A 1 83 ? 14.716 -9.055 -4.766 1.00 95.31 83 ILE A O 1
ATOM 710 N N . GLY A 1 84 ? 16.456 -7.727 -5.287 1.00 94.69 84 GLY A N 1
ATOM 711 C CA . GLY A 1 84 ? 16.802 -8.416 -6.536 1.00 94.69 84 GLY A CA 1
ATOM 712 C C . GLY A 1 84 ? 15.834 -8.177 -7.700 1.00 94.69 84 GLY A C 1
ATOM 713 O O . GLY A 1 84 ? 16.047 -8.719 -8.777 1.00 94.69 84 GLY A O 1
ATOM 714 N N . MET A 1 85 ? 14.786 -7.364 -7.523 1.00 95.69 85 MET A N 1
ATOM 715 C CA . MET A 1 85 ? 13.869 -7.024 -8.613 1.00 95.69 85 MET A CA 1
ATOM 716 C C . MET A 1 85 ? 14.422 -5.903 -9.499 1.00 95.69 85 MET A C 1
ATOM 718 O O . MET A 1 85 ? 15.078 -4.991 -8.978 1.00 95.69 85 MET A O 1
ATOM 722 N N . PRO A 1 86 ? 14.101 -5.912 -10.808 1.00 96.81 86 PRO A N 1
ATOM 723 C CA . PRO A 1 86 ? 14.446 -4.831 -11.723 1.00 96.81 86 PRO A CA 1
ATOM 724 C C . PRO A 1 86 ? 13.988 -3.453 -11.212 1.00 96.81 86 PRO A C 1
ATOM 726 O O . PRO A 1 86 ? 12.956 -3.349 -10.533 1.00 96.81 86 PRO A O 1
ATOM 729 N N . PRO A 1 87 ? 14.693 -2.366 -11.581 1.00 96.25 87 PRO A N 1
ATOM 730 C CA . PRO A 1 87 ? 14.381 -1.018 -11.104 1.00 96.25 87 PRO A CA 1
ATOM 731 C C . PRO A 1 87 ? 12.969 -0.573 -11.500 1.00 96.25 87 PRO A C 1
ATOM 733 O O . PRO A 1 87 ? 12.295 0.083 -10.713 1.00 96.25 87 PRO A O 1
ATOM 736 N N . LYS A 1 88 ? 12.471 -1.002 -12.668 1.00 96.12 88 LYS A N 1
ATOM 737 C CA . LYS A 1 88 ? 11.104 -0.711 -13.128 1.00 96.12 88 LYS A CA 1
ATOM 738 C C . LYS A 1 88 ? 10.051 -1.205 -12.129 1.00 96.12 88 LYS A C 1
ATOM 740 O O . LYS A 1 88 ? 9.231 -0.416 -11.673 1.00 96.12 88 LYS A O 1
ATOM 745 N N . THR A 1 89 ? 10.131 -2.471 -11.719 1.00 96.56 89 THR A N 1
ATOM 746 C CA . THR A 1 89 ? 9.217 -3.083 -10.739 1.00 96.56 89 THR A CA 1
ATOM 747 C C . THR A 1 89 ? 9.324 -2.407 -9.371 1.00 96.56 89 THR A C 1
ATOM 749 O O . THR A 1 89 ? 8.315 -2.163 -8.708 1.00 96.56 89 THR A O 1
ATOM 752 N N . ARG A 1 90 ? 10.545 -2.049 -8.949 1.00 96.06 90 ARG A N 1
ATOM 753 C CA . ARG A 1 90 ? 10.782 -1.321 -7.692 1.00 96.06 90 ARG A CA 1
ATOM 754 C C . ARG A 1 90 ? 10.157 0.078 -7.710 1.00 96.06 90 ARG A C 1
ATOM 756 O O . ARG A 1 90 ? 9.553 0.488 -6.716 1.00 96.06 90 ARG A O 1
ATOM 763 N N . ASN A 1 91 ? 10.266 0.784 -8.831 1.00 96.69 91 ASN A N 1
ATOM 764 C CA . ASN A 1 91 ? 9.675 2.106 -9.004 1.00 96.69 91 ASN A CA 1
ATOM 765 C C . ASN A 1 91 ? 8.148 2.018 -8.981 1.00 96.69 91 ASN A C 1
ATOM 767 O O . ASN A 1 91 ? 7.524 2.781 -8.254 1.00 96.69 91 ASN A O 1
ATOM 771 N N . THR A 1 92 ? 7.552 1.025 -9.652 1.00 97.44 92 THR A N 1
ATOM 772 C CA . THR A 1 92 ? 6.100 0.785 -9.606 1.00 97.44 92 THR A CA 1
ATOM 773 C C . THR A 1 92 ? 5.596 0.531 -8.182 1.00 97.44 92 THR A C 1
ATOM 775 O O . THR A 1 92 ? 4.618 1.144 -7.763 1.00 97.44 92 THR A O 1
ATOM 778 N N . LEU A 1 93 ? 6.284 -0.303 -7.392 1.00 97.12 93 LEU A N 1
ATOM 779 C CA . LEU A 1 93 ? 5.932 -0.506 -5.978 1.00 97.12 93 LEU A CA 1
ATOM 780 C C . LEU A 1 93 ? 6.015 0.792 -5.164 1.00 97.12 93 LEU A C 1
ATOM 782 O O . LEU A 1 93 ? 5.147 1.061 -4.333 1.00 97.12 93 LEU A O 1
ATOM 786 N N . THR A 1 94 ? 7.030 1.615 -5.432 1.00 96.00 94 THR A N 1
ATOM 787 C CA . THR A 1 94 ? 7.209 2.905 -4.756 1.00 96.00 94 THR A CA 1
ATOM 788 C C . THR A 1 94 ? 6.099 3.890 -5.129 1.00 96.00 94 THR A C 1
ATOM 790 O O . THR A 1 94 ? 5.585 4.569 -4.241 1.00 96.00 94 THR A O 1
ATOM 793 N N . SER A 1 95 ? 5.676 3.923 -6.398 1.00 96.25 95 SER A N 1
ATOM 794 C CA . SER A 1 95 ? 4.537 4.722 -6.876 1.00 96.25 95 SER A CA 1
ATOM 795 C C . SER A 1 95 ? 3.217 4.306 -6.224 1.00 96.25 95 SER A C 1
ATOM 797 O O . SER A 1 95 ? 2.416 5.166 -5.874 1.00 96.25 95 SER A O 1
ATOM 799 N N . LEU A 1 96 ? 3.023 3.007 -5.972 1.00 95.62 96 LEU A N 1
ATOM 800 C CA . LEU A 1 96 ? 1.886 2.480 -5.205 1.00 95.62 96 LEU A CA 1
ATOM 801 C C . LEU A 1 96 ? 1.993 2.752 -3.689 1.00 95.62 96 LEU A C 1
ATOM 803 O O . LEU A 1 96 ? 1.086 2.415 -2.931 1.00 95.62 96 LEU A O 1
ATOM 807 N N . GLY A 1 97 ? 3.096 3.339 -3.215 1.00 95.06 97 GLY A N 1
ATOM 808 C CA . GLY A 1 97 ? 3.321 3.659 -1.804 1.00 95.06 97 GLY A CA 1
ATOM 809 C C . GLY A 1 97 ? 3.810 2.485 -0.949 1.00 95.06 97 GLY A C 1
ATOM 810 O O . GLY A 1 97 ? 3.812 2.585 0.282 1.00 95.06 97 GLY A O 1
ATOM 811 N N . LEU A 1 98 ? 4.239 1.382 -1.568 1.00 95.56 98 LEU A N 1
ATOM 812 C CA . LEU A 1 98 ? 4.756 0.191 -0.893 1.00 95.56 98 LEU A CA 1
ATOM 813 C C . LEU A 1 98 ? 6.282 0.272 -0.789 1.00 95.56 98 LEU A C 1
ATOM 815 O O . LEU A 1 98 ? 7.004 0.116 -1.772 1.00 95.56 98 LEU A O 1
ATOM 819 N N . LYS A 1 99 ? 6.776 0.531 0.425 1.00 93.06 99 LYS A N 1
ATOM 820 C CA . LYS A 1 99 ? 8.216 0.638 0.719 1.00 93.06 99 LYS A CA 1
ATOM 821 C C . LYS A 1 99 ? 8.740 -0.548 1.523 1.00 93.06 99 LYS A C 1
ATOM 823 O O . LYS A 1 99 ? 9.916 -0.886 1.417 1.00 93.06 99 LYS A O 1
ATOM 828 N N . ARG A 1 100 ? 7.896 -1.149 2.367 1.00 93.44 100 ARG A N 1
ATOM 829 C CA . ARG A 1 100 ? 8.267 -2.237 3.284 1.00 93.44 100 ARG A CA 1
ATOM 830 C C . ARG A 1 100 ? 7.352 -3.443 3.096 1.00 93.44 100 ARG A C 1
ATOM 832 O O . ARG A 1 100 ? 6.173 -3.297 2.784 1.00 93.44 100 ARG A O 1
ATOM 839 N N . ARG A 1 101 ? 7.886 -4.639 3.364 1.00 96.06 101 ARG A N 1
ATOM 840 C CA . ARG A 1 101 ? 7.098 -5.881 3.375 1.00 96.06 101 ARG A CA 1
ATOM 841 C C . ARG A 1 101 ? 5.971 -5.788 4.415 1.00 96.06 101 ARG A C 1
ATOM 843 O O . ARG A 1 101 ? 6.143 -5.156 5.455 1.00 96.06 101 ARG A O 1
ATOM 850 N N . PHE A 1 102 ? 4.829 -6.404 4.117 1.00 96.12 102 PHE A N 1
ATOM 851 C CA . PHE A 1 102 ? 3.589 -6.387 4.906 1.00 96.12 102 PHE A CA 1
ATOM 852 C C . PHE A 1 102 ? 3.000 -4.991 5.158 1.00 96.12 102 PHE A C 1
ATOM 854 O O . PHE A 1 102 ? 2.132 -4.800 6.018 1.00 96.12 102 PHE A O 1
ATOM 861 N N . GLN A 1 103 ? 3.438 -3.997 4.387 1.00 95.62 103 GLN A N 1
ATOM 862 C CA . GLN A 1 103 ? 2.756 -2.720 4.322 1.00 95.62 103 GLN A CA 1
ATOM 863 C C . GLN A 1 103 ? 1.444 -2.890 3.550 1.00 95.62 103 GLN A C 1
ATOM 865 O O . GLN A 1 103 ? 1.413 -3.541 2.504 1.00 95.62 103 GLN A O 1
ATOM 870 N N . VAL A 1 104 ? 0.380 -2.299 4.096 1.00 95.94 104 VAL A N 1
ATOM 871 C CA . VAL A 1 104 ? -0.946 -2.252 3.481 1.00 95.94 104 VAL A CA 1
ATOM 872 C C . VAL A 1 104 ? -1.188 -0.832 2.992 1.00 95.94 104 VAL A C 1
ATOM 874 O O . VAL A 1 104 ? -1.041 0.112 3.772 1.00 95.94 104 VAL A O 1
ATOM 877 N N . THR A 1 105 ? -1.562 -0.691 1.724 1.00 96.31 105 THR A N 1
ATOM 878 C CA . THR A 1 105 ? -1.938 0.590 1.118 1.00 96.31 105 THR A CA 1
ATOM 879 C C . THR A 1 105 ? -3.264 0.434 0.388 1.00 96.31 105 THR A C 1
ATOM 881 O O . THR A 1 105 ? -3.507 -0.587 -0.254 1.00 96.31 105 THR A O 1
ATOM 884 N N . TYR A 1 106 ? -4.110 1.457 0.488 1.00 96.69 106 TYR A N 1
ATOM 885 C CA . TYR A 1 106 ? -5.385 1.525 -0.216 1.00 96.69 106 TYR A CA 1
ATOM 886 C C . TYR A 1 106 ? -5.271 2.480 -1.400 1.00 96.69 106 TYR A C 1
ATOM 888 O O . TYR A 1 106 ? -4.915 3.649 -1.227 1.00 96.69 106 TYR A O 1
ATOM 896 N N . VAL A 1 107 ? -5.586 1.979 -2.592 1.00 95.06 107 VAL A N 1
ATOM 897 C CA . VAL A 1 107 ? -5.560 2.739 -3.849 1.00 95.06 107 VAL A CA 1
ATOM 898 C C . VAL A 1 107 ? -6.926 2.637 -4.512 1.00 95.06 107 VAL A C 1
ATOM 900 O O . VAL A 1 107 ? -7.567 1.593 -4.440 1.00 95.06 107 VAL A O 1
ATOM 903 N N . LYS A 1 108 ? -7.395 3.715 -5.142 1.00 95.31 108 LYS A N 1
ATOM 904 C CA . LYS A 1 108 ? -8.664 3.707 -5.875 1.00 95.31 108 LYS A CA 1
ATOM 905 C C . LYS A 1 108 ? -8.613 2.719 -7.047 1.00 95.31 108 LYS A C 1
ATOM 907 O O . LYS A 1 108 ? -7.569 2.546 -7.688 1.00 95.31 108 LYS A O 1
ATOM 912 N N . VAL A 1 109 ? -9.745 2.073 -7.318 1.00 95.88 109 VAL A N 1
ATOM 913 C CA . VAL A 1 109 ? -9.916 1.214 -8.491 1.00 95.88 109 VAL A CA 1
ATOM 914 C C . VAL A 1 109 ? -9.964 2.076 -9.753 1.00 95.88 109 VAL A C 1
ATOM 916 O O . VAL A 1 109 ? -11.006 2.603 -10.123 1.00 95.88 109 VAL A O 1
ATOM 919 N N . ASP A 1 110 ? -8.807 2.205 -10.403 1.00 94.56 110 ASP A N 1
ATOM 920 C CA . ASP A 1 110 ? -8.618 2.912 -11.671 1.00 94.56 110 ASP A CA 1
ATOM 921 C C . ASP A 1 110 ? -7.804 2.041 -12.651 1.00 94.56 110 ASP A C 1
ATOM 923 O O . ASP A 1 110 ? -7.041 1.159 -12.239 1.00 94.56 110 ASP A O 1
ATOM 927 N N . GLN A 1 111 ? -7.900 2.325 -13.957 1.00 95.19 111 GLN A N 1
ATOM 928 C CA . GLN A 1 111 ? -7.183 1.578 -15.006 1.00 95.19 111 GLN A CA 1
ATOM 929 C C . GLN A 1 111 ? -5.655 1.641 -14.839 1.00 95.19 111 GLN A C 1
ATOM 931 O O . GLN A 1 111 ? -4.959 0.640 -15.013 1.00 95.19 111 GLN A O 1
ATOM 936 N N . SER A 1 112 ? -5.125 2.814 -14.475 1.00 95.50 112 SER A N 1
ATOM 937 C CA . SER A 1 112 ? -3.687 3.008 -14.236 1.00 95.50 112 SER A CA 1
ATOM 938 C C . SER A 1 112 ? -3.195 2.153 -13.064 1.00 95.50 112 SER A C 1
ATOM 940 O O . SER A 1 112 ? -2.192 1.445 -13.180 1.00 95.50 112 SER A O 1
ATOM 942 N N . SER A 1 113 ? -3.952 2.136 -11.964 1.00 95.56 113 SER A N 1
ATOM 943 C CA . SER A 1 113 ? -3.662 1.310 -10.789 1.00 95.56 113 SER A CA 1
ATOM 944 C C . SER A 1 113 ? -3.692 -0.180 -11.130 1.00 95.56 113 SER A C 1
ATOM 946 O O . SER A 1 113 ? -2.799 -0.919 -10.722 1.00 95.56 113 SER A O 1
ATOM 948 N N . ALA A 1 114 ? -4.666 -0.620 -11.933 1.00 96.56 114 ALA A N 1
ATOM 949 C CA . ALA A 1 114 ? -4.762 -2.008 -12.382 1.00 96.56 114 ALA A CA 1
ATOM 950 C C . ALA A 1 114 ? -3.550 -2.428 -13.231 1.00 96.56 114 ALA A C 1
ATOM 952 O O . ALA A 1 114 ? -2.982 -3.499 -13.012 1.00 96.56 114 ALA A O 1
ATOM 953 N N . HIS A 1 115 ? -3.100 -1.567 -14.149 1.00 96.88 115 HIS A N 1
ATOM 954 C CA . HIS A 1 115 ? -1.902 -1.826 -14.946 1.00 96.88 115 HIS A CA 1
ATOM 955 C C . HIS A 1 115 ? -0.647 -1.953 -14.071 1.00 96.88 115 HIS A C 1
ATOM 957 O O . HIS A 1 115 ? 0.130 -2.895 -14.226 1.00 96.88 115 HIS A O 1
ATOM 963 N N . GLN A 1 116 ? -0.465 -1.040 -13.111 1.00 97.00 116 GLN A N 1
ATOM 964 C CA . GLN A 1 116 ? 0.651 -1.102 -12.165 1.00 97.00 116 GLN A CA 1
ATOM 965 C C . GLN A 1 116 ? 0.623 -2.391 -11.340 1.00 97.00 116 GLN A C 1
ATOM 967 O O . GLN A 1 116 ? 1.657 -3.037 -11.184 1.00 97.00 116 GLN A O 1
ATOM 972 N N . LEU A 1 117 ? -0.557 -2.795 -10.860 1.00 97.00 117 LEU A N 1
ATOM 973 C CA . LEU A 1 117 ? -0.747 -4.034 -10.108 1.00 97.00 117 LEU A CA 1
ATOM 974 C C . LEU A 1 117 ? -0.418 -5.280 -10.932 1.00 97.00 117 LEU A C 1
ATOM 976 O O . LEU A 1 117 ? 0.232 -6.184 -10.412 1.00 97.00 117 LEU A O 1
ATOM 980 N N . ALA A 1 118 ? -0.786 -5.312 -12.214 1.00 97.00 118 ALA A N 1
ATOM 981 C CA . ALA A 1 118 ? -0.468 -6.432 -13.097 1.00 97.00 118 ALA A CA 1
ATOM 982 C C . ALA A 1 118 ? 1.049 -6.664 -13.230 1.00 97.00 118 ALA A C 1
ATOM 984 O O . ALA A 1 118 ? 1.493 -7.811 -13.262 1.00 97.00 118 ALA A O 1
ATOM 985 N N . LEU A 1 119 ? 1.850 -5.591 -13.241 1.00 96.25 119 LEU A N 1
ATOM 986 C CA . LEU A 1 119 ? 3.316 -5.674 -13.298 1.00 96.25 119 LEU A CA 1
ATOM 987 C C . LEU A 1 119 ? 3.941 -6.236 -12.014 1.00 96.25 119 LEU A C 1
ATOM 989 O O . LEU A 1 119 ? 5.013 -6.836 -12.066 1.00 96.25 119 LEU A O 1
ATOM 993 N N . VAL A 1 120 ? 3.304 -6.023 -10.859 1.00 97.19 120 VAL A N 1
ATOM 994 C CA . VAL A 1 120 ? 3.836 -6.408 -9.539 1.00 97.19 120 VAL A CA 1
ATOM 995 C C . VAL A 1 120 ? 3.083 -7.580 -8.903 1.00 97.19 120 VAL A C 1
ATOM 997 O O . VAL A 1 120 ? 3.303 -7.862 -7.725 1.00 97.19 120 VAL A O 1
ATOM 1000 N N . LYS A 1 121 ? 2.216 -8.270 -9.658 1.00 96.75 121 LYS A N 1
ATOM 1001 C CA . LYS A 1 121 ? 1.274 -9.287 -9.154 1.00 96.75 121 LYS A CA 1
ATOM 1002 C C . LYS A 1 121 ? 1.929 -10.419 -8.354 1.00 96.75 121 LYS A C 1
ATOM 1004 O O . LYS A 1 121 ? 1.339 -10.918 -7.409 1.00 96.75 121 LYS A O 1
ATOM 1009 N N . GLU A 1 122 ? 3.173 -10.764 -8.674 1.00 95.62 122 GLU A N 1
ATOM 1010 C CA . GLU A 1 122 ? 3.934 -11.808 -7.972 1.00 95.62 122 GLU A CA 1
ATOM 1011 C C . GLU A 1 122 ? 4.354 -11.387 -6.550 1.00 95.62 122 GLU A C 1
ATOM 1013 O O . GLU A 1 122 ? 4.643 -12.217 -5.686 1.00 95.62 122 GLU A O 1
ATOM 1018 N N . LEU A 1 123 ? 4.428 -10.075 -6.293 1.00 97.00 123 LEU A N 1
ATOM 1019 C CA . LEU A 1 123 ? 4.944 -9.512 -5.044 1.00 97.00 123 LEU A CA 1
ATOM 1020 C C . LEU A 1 123 ? 3.840 -9.090 -4.072 1.00 97.00 123 LEU A C 1
ATOM 1022 O O . LEU A 1 123 ? 4.102 -8.943 -2.870 1.00 97.00 123 LEU A O 1
ATOM 1026 N N . VAL A 1 124 ? 2.625 -8.871 -4.576 1.00 98.00 124 VAL A N 1
ATOM 1027 C CA . VAL A 1 124 ? 1.528 -8.247 -3.835 1.00 98.00 124 VAL A CA 1
ATOM 1028 C C . VAL A 1 124 ? 0.285 -9.128 -3.817 1.00 98.00 124 VAL A C 1
ATOM 1030 O O . VAL A 1 124 ? -0.044 -9.789 -4.793 1.00 98.00 124 VAL A O 1
ATOM 1033 N N . LYS A 1 125 ? -0.445 -9.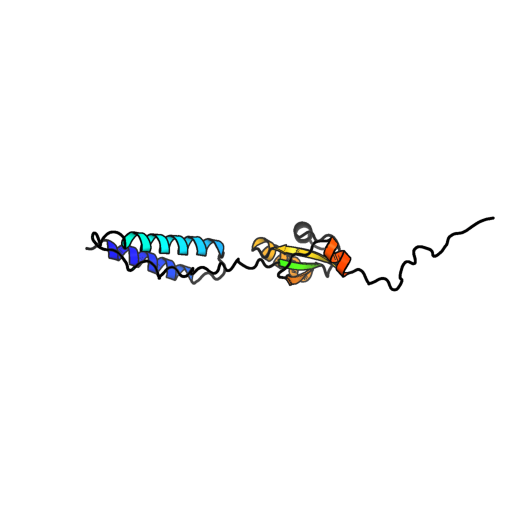087 -2.705 1.00 97.88 125 LYS A N 1
ATOM 1034 C CA . LYS A 1 125 ? -1.811 -9.600 -2.604 1.00 97.88 125 LYS A CA 1
ATOM 1035 C C . LYS A 1 125 ? -2.776 -8.432 -2.688 1.00 97.88 125 LYS A C 1
ATOM 1037 O O . LYS A 1 125 ? -2.570 -7.418 -2.018 1.00 97.88 125 LYS A O 1
ATOM 1042 N N . VAL A 1 126 ? -3.809 -8.591 -3.503 1.00 97.62 126 VAL A N 1
ATOM 1043 C CA . VAL A 1 126 ? -4.835 -7.575 -3.735 1.00 97.62 126 VAL A CA 1
ATOM 1044 C C . VAL A 1 126 ? -6.167 -8.106 -3.233 1.00 97.62 126 VAL A C 1
ATOM 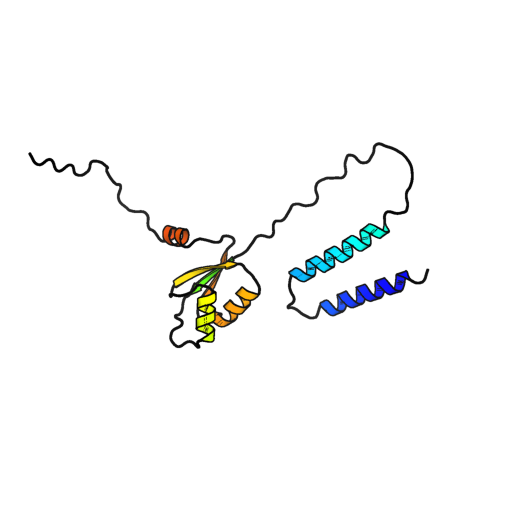1046 O O . VAL A 1 126 ? -6.554 -9.226 -3.552 1.00 97.62 126 VAL A O 1
ATOM 1049 N N . GLU A 1 127 ? -6.853 -7.294 -2.444 1.00 96.62 127 GLU A N 1
ATOM 1050 C CA . GLU A 1 127 ? -8.218 -7.524 -1.981 1.00 96.62 127 GLU A CA 1
ATOM 1051 C C . GLU A 1 127 ? -9.061 -6.294 -2.330 1.00 96.62 127 GLU A C 1
ATOM 1053 O O . GLU A 1 127 ? -8.533 -5.184 -2.428 1.00 96.62 127 GLU A O 1
ATOM 1058 N N . LEU A 1 128 ? -10.361 -6.479 -2.540 1.00 96.19 128 LEU A N 1
ATOM 1059 C CA . LEU A 1 128 ? -11.271 -5.385 -2.863 1.00 96.19 128 LEU A CA 1
ATOM 1060 C C . LEU A 1 128 ? -11.965 -4.903 -1.584 1.00 96.19 128 LEU A C 1
ATOM 1062 O O . LEU A 1 128 ? -12.447 -5.713 -0.798 1.00 96.19 128 LEU A O 1
ATOM 1066 N N . SER A 1 129 ? -11.979 -3.590 -1.368 1.00 94.94 129 SER A N 1
ATOM 1067 C CA . SER A 1 129 ? -12.565 -2.932 -0.198 1.00 94.94 129 SER A CA 1
ATOM 1068 C C . SER A 1 129 ? -13.423 -1.757 -0.644 1.00 94.94 129 SER A C 1
ATOM 1070 O O . SER A 1 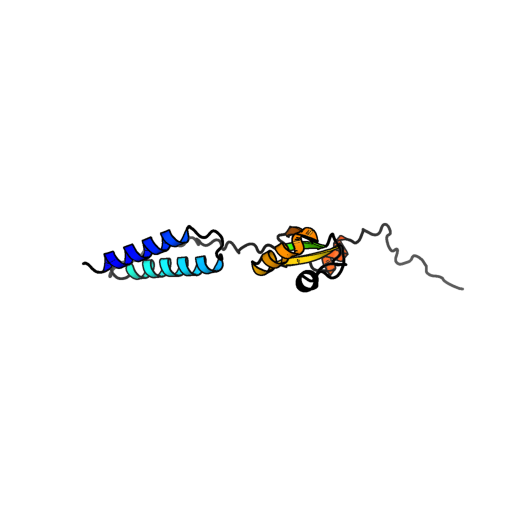129 ? -13.064 -1.037 -1.572 1.00 94.94 129 SER A O 1
ATOM 1072 N N . GLU A 1 130 ? -14.544 -1.543 0.029 1.00 92.94 130 GLU A N 1
ATOM 1073 C CA . GLU A 1 130 ? -15.429 -0.400 -0.224 1.00 92.94 130 GLU A CA 1
ATOM 1074 C C . GLU A 1 130 ? -14.922 0.864 0.476 1.00 92.94 130 GLU A C 1
ATOM 1076 O O . GLU A 1 130 ? -15.135 1.979 0.011 1.00 92.94 130 GLU A O 1
ATOM 1081 N N . GLU A 1 131 ? -14.187 0.684 1.572 1.00 91.38 131 GLU A N 1
ATOM 1082 C CA . GLU A 1 131 ? -13.663 1.772 2.387 1.00 91.38 131 GLU A CA 1
ATOM 1083 C C . GLU A 1 131 ? -12.142 1.876 2.259 1.00 91.38 131 GLU A C 1
ATOM 1085 O O . GLU A 1 131 ? -11.416 0.872 2.198 1.00 91.38 131 GLU A O 1
ATOM 1090 N N . LYS A 1 132 ? -11.651 3.118 2.251 1.00 94.00 132 LYS A N 1
ATOM 1091 C CA . LYS A 1 132 ? -10.226 3.444 2.301 1.00 94.00 132 LYS A CA 1
ATOM 1092 C C . LYS A 1 132 ? -9.824 3.701 3.748 1.00 94.00 132 LYS A C 1
ATOM 1094 O O . LYS A 1 132 ? -10.203 4.726 4.305 1.00 94.00 132 LYS A O 1
ATOM 1099 N N . LYS A 1 133 ? -8.967 2.843 4.307 1.00 93.94 133 LYS A N 1
ATOM 1100 C CA . LYS A 1 133 ? -8.414 3.064 5.650 1.00 93.94 133 LYS A CA 1
ATOM 1101 C C . LYS A 1 133 ? -7.162 3.936 5.629 1.00 93.94 133 LYS A C 1
ATOM 1103 O O . LYS A 1 133 ? -6.290 3.783 4.763 1.00 93.94 133 LYS A O 1
ATOM 1108 N N . THR A 1 134 ? -7.030 4.819 6.613 1.00 94.06 134 THR A N 1
ATOM 1109 C CA . THR A 1 134 ? -5.798 5.590 6.831 1.00 94.06 134 THR A CA 1
ATOM 1110 C C . THR A 1 134 ? -4.730 4.760 7.548 1.00 94.06 134 THR A C 1
ATOM 1112 O O . THR A 1 134 ? -4.997 3.733 8.172 1.00 94.06 134 THR A O 1
ATOM 1115 N N . ARG A 1 135 ? -3.467 5.207 7.502 1.00 90.75 135 ARG A N 1
ATOM 1116 C CA . ARG A 1 135 ? -2.366 4.528 8.211 1.00 90.75 135 ARG A CA 1
ATOM 1117 C C . ARG A 1 135 ? -2.606 4.456 9.726 1.00 90.75 135 ARG A C 1
ATOM 1119 O O . ARG A 1 135 ? -2.168 3.498 10.357 1.00 90.75 135 ARG A O 1
ATOM 1126 N N . GLN A 1 136 ? -3.266 5.461 10.304 1.00 94.06 136 GLN A N 1
ATOM 1127 C CA . GLN A 1 136 ? -3.580 5.505 11.733 1.00 94.06 136 GLN A CA 1
ATOM 1128 C C . GLN A 1 136 ? -4.630 4.456 12.103 1.00 94.06 136 GLN A C 1
ATOM 1130 O O . GLN A 1 136 ? -4.412 3.710 13.052 1.00 94.06 136 GLN A O 1
ATOM 1135 N N . GLU A 1 137 ? -5.695 4.330 11.311 1.00 95.44 137 GLU A N 1
ATOM 1136 C CA . GLU A 1 137 ? -6.723 3.297 11.492 1.00 95.44 137 GLU A CA 1
ATOM 1137 C C . GLU A 1 137 ? -6.142 1.889 11.371 1.00 95.44 137 GLU A C 1
ATOM 1139 O O . GLU A 1 137 ? -6.373 1.060 12.243 1.00 95.44 137 GLU A O 1
ATOM 1144 N N . ILE A 1 138 ? -5.306 1.635 10.355 1.00 94.06 138 ILE A N 1
ATOM 1145 C CA . ILE A 1 138 ? -4.626 0.338 10.192 1.00 94.06 138 ILE A CA 1
ATOM 1146 C C . ILE A 1 138 ? -3.769 0.017 11.422 1.00 94.06 138 ILE A C 1
ATOM 1148 O O . ILE A 1 138 ? -3.706 -1.128 11.865 1.00 94.06 138 ILE A O 1
ATOM 1152 N N . ASN A 1 139 ? -3.078 1.014 11.978 1.00 93.56 139 ASN A N 1
ATOM 1153 C CA . ASN A 1 139 ? -2.281 0.819 13.185 1.00 93.56 139 ASN A CA 1
ATOM 1154 C C . ASN A 1 139 ? -3.160 0.564 14.410 1.00 93.56 139 ASN A C 1
ATOM 1156 O O . ASN A 1 139 ? -2.782 -0.242 15.252 1.00 93.56 139 ASN A O 1
ATOM 1160 N N . GLN A 1 140 ? -4.304 1.238 14.515 1.00 94.81 140 GLN A N 1
ATOM 1161 C CA . GLN A 1 140 ? -5.238 1.065 15.620 1.00 94.81 140 GLN A CA 1
ATOM 1162 C C . GLN A 1 140 ? -5.912 -0.310 15.580 1.00 94.81 140 GLN A C 1
ATOM 1164 O O . GLN A 1 140 ? -6.006 -0.956 16.614 1.00 94.81 140 GLN A O 1
ATOM 1169 N N . GLU A 1 141 ? -6.280 -0.799 14.395 1.00 92.94 141 GLU A N 1
ATOM 1170 C CA . GLU A 1 141 ? -6.821 -2.148 14.177 1.00 92.94 141 GLU A CA 1
ATOM 1171 C C . GLU A 1 141 ? -5.823 -3.246 14.580 1.00 92.94 141 GLU A C 1
ATOM 1173 O O . GLU A 1 141 ? -6.212 -4.319 15.028 1.00 92.94 141 GLU A O 1
ATOM 1178 N N . ARG A 1 142 ? -4.518 -2.966 14.469 1.00 93.25 142 ARG A N 1
ATOM 1179 C CA . ARG A 1 142 ? -3.450 -3.871 14.920 1.00 93.25 142 ARG A CA 1
ATOM 1180 C C . ARG A 1 142 ? -3.199 -3.817 16.426 1.00 93.25 142 ARG A C 1
ATOM 1182 O O . ARG A 1 142 ? -2.505 -4.694 16.938 1.00 93.25 142 ARG A O 1
ATOM 1189 N N . LYS A 1 143 ? -3.667 -2.783 17.135 1.00 94.62 143 LYS A N 1
ATOM 1190 C CA . LYS A 1 143 ? -3.447 -2.680 18.580 1.00 94.62 143 LYS A CA 1
ATOM 1191 C C . LYS A 1 143 ? -4.379 -3.639 19.304 1.00 94.62 143 LYS A C 1
ATOM 1193 O O . LYS A 1 143 ? -5.590 -3.615 19.118 1.00 94.62 143 LYS A O 1
ATOM 1198 N N . TYR A 1 144 ? -3.795 -4.445 20.177 1.00 94.69 144 TYR A N 1
ATOM 1199 C CA . TYR A 1 144 ? -4.550 -5.270 21.104 1.00 94.69 144 TYR A CA 1
ATOM 1200 C C . TYR A 1 144 ? -5.180 -4.403 22.204 1.00 94.69 144 TYR A C 1
ATOM 1202 O O . TYR A 1 144 ? -4.682 -3.320 22.528 1.00 94.69 144 TYR A O 1
ATOM 1210 N N . LYS A 1 145 ? -6.272 -4.893 22.801 1.00 91.44 145 LYS A N 1
ATOM 1211 C CA . LYS A 1 145 ? -6.874 -4.261 23.979 1.00 91.44 145 LYS A CA 1
ATOM 1212 C C . LYS A 1 145 ? -5.947 -4.487 25.184 1.00 91.44 145 LYS A C 1
ATOM 1214 O O . LYS A 1 145 ? -5.636 -5.644 25.467 1.00 91.44 145 LYS A O 1
ATOM 1219 N N . PRO A 1 146 ? -5.495 -3.434 25.887 1.00 91.06 146 PRO A N 1
ATOM 1220 C CA . PRO A 1 146 ? -4.680 -3.610 27.082 1.00 91.06 146 PRO A CA 1
ATOM 1221 C C . PRO A 1 146 ? -5.474 -4.385 28.141 1.00 91.06 146 PRO A C 1
ATOM 1223 O O . PRO A 1 146 ? -6.655 -4.121 28.356 1.00 91.06 146 PRO A O 1
ATOM 1226 N N . GLY A 1 147 ? -4.821 -5.355 28.781 1.00 93.19 147 GLY A N 1
ATOM 1227 C CA . GLY A 1 147 ? -5.423 -6.210 29.811 1.00 93.19 147 GLY A CA 1
ATOM 1228 C C . GLY A 1 147 ? -5.373 -5.626 31.224 1.00 93.19 147 GLY A C 1
ATOM 1229 O O . GLY A 1 147 ? -5.542 -6.367 32.183 1.00 93.19 147 GLY A O 1
ATOM 1230 N N . PHE A 1 148 ? -5.083 -4.333 31.365 1.00 89.69 148 PHE A N 1
ATOM 1231 C CA . PHE A 1 148 ? -5.002 -3.646 32.650 1.00 89.69 148 PHE A CA 1
ATOM 1232 C C . PHE A 1 148 ? -5.810 -2.354 32.608 1.00 89.69 148 PHE A C 1
ATOM 1234 O O . PHE A 1 148 ? -5.933 -1.711 31.563 1.00 89.69 148 PHE A O 1
ATOM 1241 N N . GLU A 1 149 ? -6.320 -1.962 33.768 1.00 89.56 149 GLU A N 1
ATOM 1242 C CA . GLU A 1 149 ? -6.998 -0.690 33.972 1.00 89.56 149 GLU A CA 1
ATOM 1243 C C . GLU A 1 149 ? -6.097 0.230 34.794 1.00 89.56 149 GLU A C 1
ATOM 1245 O O . GLU A 1 149 ? -5.451 -0.189 35.756 1.00 89.56 149 GLU A O 1
ATOM 1250 N N . LEU A 1 150 ? -6.012 1.494 34.386 1.00 86.50 150 LEU A N 1
ATOM 1251 C CA . LEU A 1 150 ? -5.229 2.491 35.103 1.00 86.50 150 LEU A CA 1
ATOM 1252 C C . LEU A 1 150 ? -6.038 3.002 36.297 1.00 86.50 150 LEU A C 1
ATOM 1254 O O . LEU A 1 150 ? -6.958 3.804 36.137 1.00 86.50 150 LEU A O 1
ATOM 1258 N N . ILE A 1 151 ? -5.665 2.566 37.499 1.00 88.75 151 ILE A N 1
ATOM 1259 C CA . ILE A 1 151 ? -6.175 3.134 38.749 1.00 88.75 151 ILE A CA 1
ATOM 1260 C C . ILE A 1 151 ? -5.432 4.453 38.991 1.00 88.75 151 ILE A C 1
ATOM 1262 O O . ILE A 1 151 ? -4.215 4.462 39.180 1.00 88.75 151 ILE A O 1
ATOM 1266 N N . LYS A 1 152 ? -6.162 5.574 38.966 1.00 80.50 152 LYS A N 1
ATOM 1267 C CA . LYS A 1 152 ? -5.597 6.938 39.015 1.00 80.50 152 LYS A CA 1
ATOM 1268 C C . LYS A 1 152 ? -4.797 7.240 40.294 1.00 80.50 152 LYS A C 1
ATOM 1270 O O . LYS A 1 152 ? -3.932 8.108 40.260 1.00 80.50 152 LYS A O 1
ATOM 1275 N N . ASP A 1 153 ? -5.023 6.483 41.367 1.00 74.88 153 ASP A N 1
ATOM 1276 C CA . ASP A 1 153 ? -4.451 6.735 42.699 1.00 74.88 153 ASP A CA 1
ATOM 1277 C C . ASP A 1 153 ? -3.363 5.731 43.133 1.00 74.88 153 ASP A C 1
ATOM 1279 O O . ASP A 1 153 ? -2.940 5.728 44.286 1.00 74.88 153 ASP A O 1
ATOM 1283 N N . GLY A 1 154 ? -2.886 4.871 42.226 1.00 64.12 154 GLY A N 1
ATOM 1284 C CA . GLY A 1 154 ? -2.168 3.641 42.589 1.00 64.12 154 GLY A CA 1
ATOM 1285 C C . GLY A 1 154 ? -0.820 3.780 43.311 1.00 64.12 154 GLY A C 1
ATOM 1286 O O . GLY A 1 154 ? -0.386 2.808 43.918 1.00 64.12 154 GLY A O 1
ATOM 1287 N N . MET A 1 155 ? -0.140 4.933 43.277 1.00 64.50 155 MET A N 1
ATOM 1288 C CA . MET A 1 155 ? 1.146 5.117 43.971 1.00 64.50 155 MET A CA 1
ATOM 1289 C C . MET A 1 155 ? 1.410 6.587 44.334 1.00 64.50 155 MET A C 1
ATOM 1291 O O . MET A 1 155 ? 2.232 7.254 43.706 1.00 64.50 155 MET A O 1
ATOM 1295 N N . LYS A 1 156 ? 0.772 7.105 45.391 1.00 62.81 156 LYS A N 1
ATOM 1296 C CA . LYS A 1 156 ? 1.330 8.267 46.103 1.00 62.81 156 LYS A CA 1
ATOM 1297 C C . LYS A 1 156 ? 2.443 7.768 47.023 1.00 62.81 156 LYS A C 1
ATOM 1299 O O . LYS A 1 156 ? 2.171 7.231 48.090 1.00 62.81 156 LYS A O 1
ATOM 1304 N N . LYS A 1 157 ? 3.705 7.911 46.604 1.00 60.84 157 LYS A N 1
ATOM 1305 C CA . LYS A 1 157 ? 4.842 7.727 47.516 1.00 60.84 157 LYS A CA 1
ATOM 1306 C C . LYS A 1 157 ? 4.903 8.935 48.447 1.00 60.84 157 LYS A C 1
ATOM 1308 O O . LYS A 1 157 ? 5.485 9.956 48.093 1.00 60.84 157 LYS A O 1
ATOM 1313 N N . THR A 1 158 ? 4.263 8.837 49.606 1.00 60.81 158 THR A N 1
ATOM 1314 C CA . THR A 1 158 ? 4.451 9.813 50.679 1.00 60.81 158 THR A CA 1
ATOM 1315 C C . THR A 1 158 ? 5.732 9.433 51.409 1.00 60.81 158 THR A C 1
ATOM 1317 O O . THR A 1 158 ? 5.753 8.469 52.168 1.00 60.81 158 THR A O 1
ATOM 1320 N N . TYR A 1 159 ? 6.818 10.144 51.126 1.00 71.94 159 TYR A N 1
ATOM 1321 C CA . TYR A 1 159 ? 7.994 10.120 51.986 1.00 71.94 159 TYR A CA 1
ATOM 1322 C C . TYR A 1 159 ? 7.714 11.109 53.118 1.00 71.94 159 TYR A C 1
ATOM 1324 O O . TYR A 1 159 ? 7.551 12.301 52.857 1.00 71.94 159 TYR A O 1
ATOM 1332 N N . THR A 1 160 ? 7.531 10.589 54.330 1.00 60.34 160 THR A N 1
ATOM 1333 C CA . THR A 1 160 ? 7.528 11.374 55.572 1.00 60.34 160 THR A CA 1
ATOM 1334 C C . THR A 1 160 ? 8.899 11.258 56.208 1.00 60.34 160 THR A C 1
ATOM 1336 O O . THR A 1 160 ? 9.458 10.139 56.146 1.00 60.34 160 THR A O 1
#

InterPro domains:
  IPR005996 Large ribosomal subunit protein uL30, bacteria [PTHR15892] (73-138)
  IPR005996 Large ribosomal subunit protein uL30, bacteria [cd01658] (74-127)
  IPR016082 Large ribosomal subunit protein uL30-like, ferredoxin-like fold domain [PF00327] (74-124)
  IPR036919 Large ribosomal subunit protein uL30, ferredoxin-like fold domain superfamily [G3DSA:3.30.1390.20] (72-155)
  IPR036919 Large ribosomal subunit protein uL30, ferredoxin-like fold domain superfamily [SSF55129] (74-127)

Foldseek 3Di:
DPPVVVVVVVVVVVVVVPPPDPDDDPVVVVVVVVVVVVVVVVVPPPPDDDDDDDDPPPPCPPPDPPPPPQWKKKFKAFAADCPPPDVVLVVLCVVQVHDDHRDTAIDTPDPVNVVSCVSNVVGIDIDMDSDGDDPVRVVVVVDDDDPDDDDPPPDDPDDD

Radius of gyration: 29.75 Å; chains: 1; bounding box: 73×37×104 Å

Sequence (160 aa):
MFCCLFFFFFLSLCLSLFDKSSNFHHERRERFYNLTINTILILSLQTTTHTNTHIFIYIYIPLTMSTVPKQLYYRITQIRSSIGMPPKTRNTLTSLGLKRRFQVTYVKVDQSSAHQLALVKELVKVELSEEKKTRQEINQERKYKPGFELIKDGMKKTYT

Organism: Candida dubliniensis (strain CD36 / ATCC MYA-646 / CBS 7987 / NCPF 3949 / NRRL Y-17841) (NCBI:txid573826)

Secondary structure (DSSP, 8-state):
--SHHHHHHHHHHHHHHTTT-S---HHHHHHHHHHHHHHHHHTTSSS------SSTTS--------------EEEEEE-S--TT--HHHHHHHHHTT--STT-EEEEE--HHHHHHHHHHTTTEEEEEESS---HHHHHHHTPPPPS----TTTT-----